Protein AF-A0A482W015-F1 (afdb_monomer_lite)

Sequence (134 aa):
VLVALSLIQSSVQERLKVIEKISNDYNISKEKITQVLEIYLAIIRIFIESTDKEFNMKLIDLGFSSDFVEDLPLSSNRTKIVDTILNSRRGEFNKLVSLKWRIDISLSNSILLKKIPTGVILCLQFKDGRRYTV

InterPro domains:
  IPR037357 COMM domain-containing protein 5 [PTHR15666] (6-133)

Foldseek 3Di:
DVVVVVVVVDDPVVVVVVLVVCCVVVVNDSVVVVVVVVVVVVLVVLLVPDDLVSSLVVCVVVVDDPVVQVPPPSHPCSVVVVCVVVVVVCVFCVQWPDKDKDWDDDDDPDPPDDHDDTDMWIWTAGNVGDIDID

Structure (mmCIF, N/CA/C/O backbone):
data_AF-A0A482W015-F1
#
_entry.id   AF-A0A482W015-F1
#
loop_
_atom_site.group_PDB
_atom_site.id
_atom_site.type_symbol
_atom_site.label_atom_id
_atom_site.label_alt_id
_atom_site.label_comp_id
_atom_site.label_asym_id
_atom_site.label_entity_id
_atom_site.label_seq_id
_atom_site.pdbx_PDB_ins_code
_atom_site.Cartn_x
_atom_site.Cartn_y
_atom_site.Cartn_z
_atom_site.occupancy
_atom_site.B_iso_or_equiv
_atom_site.auth_seq_id
_atom_site.auth_comp_id
_atom_site.auth_asym_id
_atom_site.auth_atom_id
_atom_site.pdbx_PDB_model_num
ATOM 1 N N . VAL A 1 1 ? -6.036 -2.847 -3.981 1.00 37.81 1 VAL A N 1
ATOM 2 C CA . VAL A 1 1 ? -5.867 -1.368 -4.033 1.00 37.81 1 VAL A CA 1
ATOM 3 C C . VAL A 1 1 ? -7.103 -0.617 -3.560 1.00 37.81 1 VAL A C 1
ATOM 5 O O . VAL A 1 1 ? -6.951 0.221 -2.683 1.00 37.81 1 VAL A O 1
ATOM 8 N N . LEU A 1 2 ? -8.303 -0.941 -4.060 1.00 27.03 2 LEU A N 1
ATOM 9 C CA . LEU A 1 2 ? -9.562 -0.381 -3.541 1.00 27.03 2 LEU A CA 1
ATOM 10 C C . LEU A 1 2 ? -9.727 -0.596 -2.028 1.00 27.03 2 LEU A C 1
ATOM 12 O O . LEU A 1 2 ? -10.120 0.333 -1.343 1.00 27.03 2 LEU A O 1
ATOM 16 N N . VAL A 1 3 ? -9.281 -1.741 -1.498 1.00 39.97 3 VAL A N 1
ATOM 17 C CA . VAL A 1 3 ? -9.281 -2.022 -0.047 1.00 39.97 3 VAL A CA 1
ATOM 18 C C . VAL A 1 3 ? -8.320 -1.114 0.742 1.00 39.97 3 VAL A C 1
ATOM 20 O O . VAL A 1 3 ? -8.614 -0.708 1.858 1.00 39.97 3 VAL A O 1
ATOM 23 N N . ALA A 1 4 ? -7.175 -0.737 0.165 1.00 41.19 4 ALA A N 1
ATOM 24 C CA . ALA A 1 4 ? -6.198 0.125 0.841 1.00 41.19 4 ALA A CA 1
ATOM 25 C C . ALA A 1 4 ? -6.611 1.609 0.815 1.00 41.19 4 ALA A C 1
ATOM 27 O O . ALA A 1 4 ? -6.302 2.349 1.742 1.00 41.19 4 ALA A O 1
ATOM 28 N N . LEU A 1 5 ? -7.336 2.034 -0.226 1.00 36.84 5 LEU A N 1
ATOM 29 C CA . LEU A 1 5 ? -7.931 3.372 -0.319 1.00 36.84 5 LEU A CA 1
ATOM 30 C C . LEU A 1 5 ? -9.228 3.486 0.492 1.00 36.84 5 LEU A C 1
ATOM 32 O O . LEU A 1 5 ? -9.449 4.516 1.122 1.00 36.84 5 LEU A O 1
ATOM 36 N N . SER A 1 6 ? -10.033 2.422 0.580 1.00 38.12 6 SER A N 1
ATOM 37 C CA . SER A 1 6 ? -11.208 2.403 1.457 1.00 38.12 6 SER A CA 1
ATOM 38 C C . SER A 1 6 ? -10.824 2.491 2.933 1.00 38.12 6 SER A C 1
ATOM 40 O O . SER A 1 6 ? -11.574 3.068 3.706 1.00 38.12 6 SER A O 1
ATOM 42 N N . LEU A 1 7 ? -9.636 2.015 3.328 1.00 43.09 7 LEU A N 1
ATOM 43 C CA . LEU A 1 7 ? -9.109 2.184 4.690 1.00 43.09 7 LEU A CA 1
ATOM 44 C C . LEU A 1 7 ? -8.737 3.638 5.032 1.00 43.09 7 LEU A C 1
ATOM 46 O O . LEU A 1 7 ? -8.719 3.997 6.210 1.00 43.09 7 LEU A O 1
ATOM 50 N N . ILE A 1 8 ? -8.456 4.474 4.027 1.00 45.59 8 ILE A N 1
ATOM 51 C CA . ILE A 1 8 ? -8.162 5.907 4.207 1.00 45.59 8 ILE A CA 1
ATOM 52 C C . ILE A 1 8 ? -9.467 6.721 4.282 1.00 45.59 8 ILE A C 1
ATOM 54 O O . 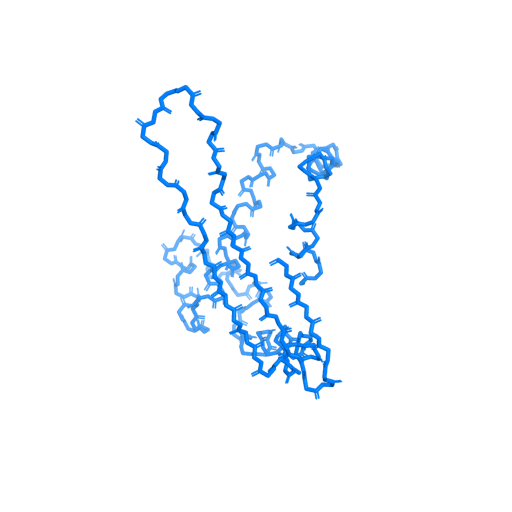ILE A 1 8 ? -9.492 7.776 4.909 1.00 45.59 8 ILE A O 1
ATOM 58 N N . GLN A 1 9 ? -10.560 6.205 3.709 1.00 42.38 9 GLN A N 1
ATOM 59 C CA . GLN A 1 9 ? -11.853 6.893 3.619 1.00 42.38 9 GLN A CA 1
ATOM 60 C C . GLN A 1 9 ? -12.909 6.383 4.618 1.00 42.38 9 GLN A C 1
ATOM 62 O O . GLN A 1 9 ? -13.869 7.094 4.900 1.00 42.38 9 GLN A O 1
ATOM 67 N N . SER A 1 10 ? -12.728 5.186 5.187 1.00 50.34 10 SER A N 1
ATOM 68 C CA . SER A 1 10 ? -13.619 4.631 6.208 1.00 50.34 10 SER A CA 1
ATOM 69 C C . SER A 1 10 ? -13.391 5.303 7.560 1.00 50.34 10 SER A C 1
ATOM 71 O O . SER A 1 10 ? -12.254 5.376 8.061 1.00 50.34 10 SER A O 1
ATOM 73 N N . SER A 1 11 ? -14.480 5.745 8.180 1.00 60.50 11 SER A N 1
ATOM 74 C CA . SER A 1 11 ? -14.452 6.260 9.547 1.00 60.50 11 SER A CA 1
ATOM 75 C C . SER A 1 11 ? -13.815 5.218 10.481 1.00 60.50 11 SER A C 1
ATOM 77 O O . SER A 1 11 ? -13.922 4.010 10.261 1.00 60.50 11 SER A O 1
ATOM 79 N N . VAL A 1 12 ? -13.113 5.651 11.533 1.00 63.06 12 VAL A N 1
ATOM 80 C CA . VAL A 1 12 ? -12.506 4.735 12.530 1.00 63.06 12 VAL A CA 1
ATOM 81 C C . VAL A 1 12 ? -13.536 3.715 13.052 1.00 63.06 12 VAL A C 1
ATOM 83 O O . VAL A 1 12 ? -13.216 2.549 13.264 1.00 63.06 12 VAL A O 1
ATOM 86 N N . GLN A 1 13 ? -14.797 4.139 13.145 1.00 61.72 13 GLN A N 1
ATOM 87 C CA . GLN A 1 13 ? -15.966 3.336 13.507 1.00 61.72 13 GLN A CA 1
ATOM 88 C C . GLN A 1 13 ? -16.215 2.144 12.564 1.00 61.72 13 GLN A C 1
ATOM 90 O O . GLN A 1 13 ? -16.494 1.042 13.026 1.00 61.72 13 GLN A O 1
ATOM 95 N N . GLU A 1 14 ? -16.099 2.323 11.248 1.00 70.88 14 GLU A N 1
ATOM 96 C CA . GLU A 1 14 ? -16.318 1.242 10.274 1.00 70.88 14 GLU A CA 1
ATOM 97 C C . GLU A 1 14 ? -15.209 0.190 10.323 1.00 70.88 14 GLU A C 1
ATOM 99 O O . GLU A 1 14 ? -15.485 -1.004 10.215 1.00 70.88 14 GLU A O 1
ATOM 104 N N . ARG A 1 15 ? -13.961 0.610 10.567 1.00 67.12 15 ARG A N 1
ATOM 105 C CA . ARG A 1 15 ? -12.827 -0.314 10.737 1.00 67.12 15 ARG A CA 1
ATOM 106 C C . ARG A 1 15 ? -12.989 -1.192 11.975 1.00 67.12 15 ARG A C 1
ATOM 108 O O . ARG A 1 15 ? -12.754 -2.396 11.903 1.00 67.12 15 ARG A O 1
ATOM 115 N N . LEU A 1 16 ? -13.455 -0.611 13.080 1.00 73.81 16 LEU A N 1
ATOM 116 C CA . LEU A 1 16 ? -13.734 -1.354 14.311 1.00 73.81 16 LEU A CA 1
ATOM 117 C C . LEU A 1 16 ? -14.859 -2.379 14.125 1.00 73.81 16 LEU A C 1
ATOM 119 O O . LEU A 1 16 ? -14.736 -3.492 14.627 1.00 73.81 16 LEU A O 1
ATOM 123 N N . LYS A 1 17 ? -15.896 -2.058 13.337 1.00 80.19 17 LYS A N 1
ATOM 124 C CA . LYS A 1 17 ? -16.977 -3.004 13.006 1.00 80.19 17 LYS A CA 1
ATOM 125 C C . LYS A 1 17 ? -16.485 -4.220 12.220 1.00 80.19 17 LYS A C 1
ATOM 127 O O . LYS A 1 17 ? -16.967 -5.324 12.447 1.00 80.19 17 LYS A O 1
ATOM 132 N N . VAL A 1 18 ? -15.523 -4.042 11.311 1.00 80.00 18 VAL A N 1
ATOM 133 C CA . VAL A 1 18 ? -14.925 -5.164 10.565 1.00 80.00 18 VAL A CA 1
ATOM 134 C C . VAL A 1 18 ? -14.110 -6.063 11.494 1.00 80.00 18 VAL A C 1
ATOM 136 O O . VAL A 1 18 ? -14.269 -7.279 11.448 1.00 80.00 18 VAL A O 1
ATOM 139 N N . ILE A 1 19 ? -13.282 -5.479 12.366 1.00 81.75 19 ILE A N 1
ATOM 140 C CA . ILE A 1 19 ? -12.496 -6.240 13.352 1.00 81.75 19 ILE A CA 1
ATOM 141 C C . ILE A 1 19 ? -13.422 -6.988 14.317 1.00 81.75 19 ILE A C 1
ATOM 143 O O . ILE A 1 19 ? -13.184 -8.150 14.622 1.00 81.75 19 ILE A O 1
ATOM 147 N N . GLU A 1 20 ? -14.500 -6.347 14.764 1.00 84.94 20 GLU A N 1
ATOM 148 C CA . GLU A 1 20 ? -15.506 -6.955 15.634 1.00 84.94 20 GLU A CA 1
ATOM 149 C C . GLU A 1 20 ? -16.241 -8.109 14.957 1.00 84.94 20 GLU A C 1
ATOM 151 O O . GLU A 1 20 ? -16.397 -9.169 15.557 1.00 84.94 20 GLU A O 1
ATOM 156 N N . LYS A 1 21 ? -16.603 -7.950 13.683 1.00 86.94 21 LYS A N 1
ATOM 157 C CA . LYS A 1 21 ? -17.184 -9.033 12.894 1.00 86.94 21 LYS A CA 1
ATOM 158 C C . LYS A 1 21 ? -16.229 -10.226 12.784 1.00 86.94 21 LYS A C 1
ATOM 160 O O . LYS A 1 21 ? -16.631 -11.337 13.089 1.00 86.94 21 LYS A O 1
ATOM 165 N N . ILE A 1 22 ? -14.964 -10.002 12.420 1.00 83.19 22 ILE A N 1
ATOM 166 C CA . ILE A 1 22 ? -13.962 -11.079 12.305 1.00 83.19 22 ILE A CA 1
ATOM 167 C C . ILE A 1 22 ? -13.713 -11.743 13.668 1.00 83.19 22 ILE A C 1
ATOM 169 O O . ILE A 1 22 ? -13.577 -12.961 13.750 1.00 83.19 22 ILE A O 1
ATOM 173 N N . SER A 1 23 ? -13.680 -10.952 14.741 1.00 89.50 23 SER A N 1
ATOM 174 C CA . SER A 1 23 ? -13.521 -11.457 16.106 1.00 89.50 23 SER A CA 1
ATOM 175 C C . SER A 1 23 ? -14.638 -12.425 16.477 1.00 89.50 23 SER A C 1
ATOM 177 O O . SER A 1 23 ? -14.353 -13.513 16.972 1.00 89.50 23 SER A O 1
ATOM 179 N N . ASN A 1 24 ? -15.881 -12.070 16.148 1.00 89.56 24 ASN A N 1
ATOM 180 C CA . ASN A 1 24 ? -17.052 -12.900 16.407 1.00 89.56 24 ASN A CA 1
ATOM 181 C C . ASN A 1 24 ? -17.121 -14.125 15.480 1.00 89.56 24 ASN A C 1
ATOM 183 O O . ASN A 1 24 ? -17.381 -15.225 15.955 1.00 89.56 24 ASN A O 1
ATOM 187 N N . ASP A 1 25 ? -16.854 -13.948 14.183 1.00 91.25 25 ASP A N 1
ATOM 188 C CA . ASP A 1 25 ? -16.959 -15.007 13.170 1.00 91.25 25 ASP A CA 1
ATOM 189 C C . ASP A 1 25 ? -15.941 -16.138 13.409 1.00 91.25 25 ASP A C 1
ATOM 191 O O . ASP A 1 25 ? -16.241 -17.305 13.163 1.00 91.25 25 ASP A O 1
ATOM 195 N N . TYR A 1 26 ? -14.742 -15.804 13.900 1.00 84.56 26 TYR A N 1
ATOM 196 C CA . TYR A 1 26 ? -13.639 -16.760 14.069 1.00 84.56 26 TYR A CA 1
ATOM 197 C C . TYR A 1 26 ? -13.258 -17.023 15.532 1.00 84.56 26 TYR A C 1
ATOM 199 O O . TYR A 1 26 ? -12.332 -17.791 15.789 1.00 84.56 26 TYR A O 1
ATOM 207 N N . ASN A 1 27 ? -13.954 -16.402 16.490 1.00 90.06 27 ASN A N 1
ATOM 208 C CA . ASN A 1 27 ? -13.649 -16.473 17.922 1.00 90.06 27 ASN A CA 1
ATOM 209 C C . ASN A 1 27 ? -12.175 -16.129 18.241 1.00 90.06 27 ASN A C 1
ATOM 211 O O . ASN A 1 27 ? -11.504 -16.795 19.032 1.00 90.06 27 ASN A O 1
ATOM 215 N N . ILE A 1 28 ? -11.648 -15.095 17.579 1.00 89.50 28 ILE A N 1
ATOM 216 C CA . ILE A 1 28 ? -10.275 -14.600 17.755 1.00 89.50 28 ILE A CA 1
ATOM 217 C C . ILE A 1 28 ? -10.339 -13.254 18.473 1.00 89.50 28 ILE A C 1
ATOM 219 O O . ILE A 1 28 ? -11.177 -12.417 18.143 1.00 89.50 28 ILE A O 1
ATOM 223 N N . SER A 1 29 ? -9.445 -13.006 19.433 1.00 90.69 29 SER A N 1
ATOM 224 C CA . SER A 1 29 ? -9.401 -11.707 20.110 1.00 90.69 29 SER A CA 1
ATOM 225 C C . SER A 1 29 ? -9.081 -10.566 19.136 1.00 90.69 29 SER A C 1
ATOM 227 O O . SER A 1 29 ? -8.314 -10.726 18.179 1.00 90.69 29 SER A O 1
ATOM 229 N N . LYS A 1 30 ? -9.659 -9.389 19.393 1.00 83.81 30 LYS A N 1
ATOM 230 C CA . LYS A 1 30 ? -9.445 -8.187 18.571 1.00 83.81 30 LYS A CA 1
ATOM 231 C C . LYS A 1 30 ? -7.960 -7.808 18.525 1.00 83.81 30 LYS A C 1
ATOM 233 O O . LYS A 1 30 ? -7.460 -7.391 17.482 1.00 83.81 30 LYS A O 1
ATOM 238 N N . GLU A 1 31 ? -7.239 -8.027 19.621 1.00 85.62 31 GLU A N 1
ATOM 239 C CA . GLU A 1 31 ? -5.796 -7.815 19.744 1.00 85.62 31 GLU A CA 1
ATOM 240 C C . GLU A 1 31 ? -5.027 -8.725 18.784 1.00 85.62 31 GLU A C 1
ATOM 242 O O . GLU A 1 31 ? -4.171 -8.255 18.039 1.00 85.62 31 GLU A O 1
ATOM 247 N N . LYS A 1 32 ? -5.373 -10.016 18.735 1.00 82.88 32 LYS A N 1
ATOM 248 C CA . LYS A 1 32 ? -4.700 -10.986 17.866 1.00 82.88 32 LYS A CA 1
ATOM 249 C C . LYS A 1 32 ? -4.996 -10.722 16.388 1.00 82.88 32 LYS A C 1
ATOM 251 O O . LYS A 1 32 ? -4.100 -10.841 15.560 1.00 82.88 32 LYS A O 1
ATOM 256 N N . ILE A 1 33 ? -6.213 -10.292 16.054 1.00 80.94 33 ILE A N 1
ATOM 257 C CA . ILE A 1 33 ? -6.553 -9.838 14.693 1.00 80.94 33 ILE A CA 1
ATOM 258 C C . ILE A 1 33 ? -5.717 -8.615 14.314 1.00 80.94 33 ILE A C 1
ATOM 260 O O . ILE A 1 33 ? -5.167 -8.560 13.217 1.00 80.94 33 ILE A O 1
ATOM 264 N N . THR A 1 34 ? -5.590 -7.653 15.228 1.00 79.56 34 THR A N 1
ATOM 265 C CA . THR A 1 34 ? -4.805 -6.433 15.002 1.00 79.56 34 THR A CA 1
ATOM 266 C C . THR A 1 34 ? -3.333 -6.767 14.764 1.00 79.56 34 THR A C 1
ATOM 268 O O . THR A 1 34 ? -2.778 -6.329 13.763 1.00 79.56 34 THR A O 1
ATOM 271 N N . GLN A 1 35 ? -2.738 -7.628 15.593 1.00 80.56 35 GLN A N 1
ATOM 272 C CA . GLN A 1 35 ? -1.357 -8.098 15.422 1.00 80.56 35 GLN A CA 1
ATOM 273 C C . GLN A 1 35 ? -1.137 -8.781 14.067 1.00 80.56 35 GLN A C 1
ATOM 275 O O . GLN A 1 35 ? -0.150 -8.523 13.382 1.00 80.56 35 GLN A O 1
ATOM 280 N N . VAL A 1 36 ? -2.076 -9.626 13.634 1.00 79.81 36 VAL A N 1
ATOM 281 C CA . VAL A 1 36 ? -2.001 -10.274 12.318 1.00 79.81 36 VAL A CA 1
ATOM 282 C C . VAL A 1 36 ? -2.061 -9.235 11.194 1.00 79.81 36 VAL A C 1
ATOM 284 O O . VAL A 1 36 ? -1.263 -9.290 10.259 1.00 79.81 36 VAL A O 1
ATOM 287 N N . LEU A 1 37 ? -2.964 -8.255 11.285 1.00 80.19 37 LEU A N 1
ATOM 288 C CA . LEU A 1 37 ? -3.059 -7.171 10.303 1.00 80.19 37 LEU A CA 1
ATOM 289 C C . LEU A 1 37 ? -1.785 -6.318 10.252 1.00 80.19 37 LEU A C 1
ATOM 291 O O . LEU A 1 37 ? -1.363 -5.926 9.164 1.00 80.19 37 LEU A O 1
ATOM 295 N N . GLU A 1 38 ? -1.158 -6.055 11.398 1.00 79.56 38 GLU A N 1
ATOM 296 C CA . GLU A 1 38 ? 0.122 -5.347 11.488 1.00 79.56 38 GLU A CA 1
ATOM 297 C C . GLU A 1 38 ? 1.242 -6.109 10.776 1.00 79.56 38 GLU A C 1
ATOM 299 O O . GLU A 1 38 ? 1.982 -5.509 9.994 1.00 79.56 38 GLU A O 1
ATOM 304 N N . ILE A 1 39 ? 1.315 -7.431 10.963 1.00 82.56 39 ILE A N 1
ATOM 305 C CA . ILE A 1 39 ? 2.271 -8.296 10.259 1.00 82.56 39 ILE A CA 1
ATOM 306 C C . ILE A 1 39 ? 2.058 -8.209 8.743 1.00 82.56 39 ILE A 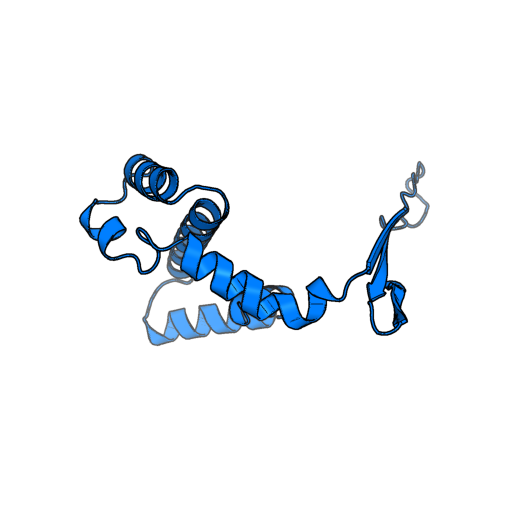C 1
ATOM 308 O O . ILE A 1 39 ? 3.005 -7.951 8.000 1.00 82.56 39 ILE A O 1
ATOM 312 N N . TYR A 1 40 ? 0.819 -8.345 8.264 1.00 79.12 40 TYR A N 1
ATOM 313 C CA . TYR A 1 40 ? 0.531 -8.231 6.830 1.00 79.12 40 TYR A CA 1
ATOM 314 C C . TYR A 1 40 ? 0.856 -6.842 6.272 1.00 79.12 40 TYR A C 1
ATOM 316 O O . TYR A 1 40 ? 1.398 -6.731 5.172 1.00 79.12 40 TYR A O 1
ATOM 324 N N . LEU A 1 41 ? 0.572 -5.772 7.018 1.00 79.69 41 LEU A N 1
ATOM 325 C CA . LEU A 1 41 ? 0.941 -4.412 6.623 1.00 79.69 41 LEU A CA 1
ATOM 326 C C . LEU A 1 41 ? 2.459 -4.239 6.529 1.00 79.69 41 LEU A C 1
ATOM 328 O O . LEU A 1 41 ? 2.932 -3.596 5.589 1.00 79.69 41 LEU A O 1
ATOM 332 N N . ALA A 1 42 ? 3.217 -4.815 7.462 1.00 81.62 42 ALA A N 1
ATOM 333 C CA . ALA A 1 42 ? 4.673 -4.803 7.424 1.00 81.62 42 ALA A CA 1
ATOM 334 C C . ALA A 1 42 ? 5.203 -5.544 6.187 1.00 81.62 42 ALA A C 1
ATOM 336 O O . ALA A 1 42 ? 5.991 -4.972 5.435 1.00 81.62 42 ALA A O 1
ATOM 337 N N . ILE A 1 43 ? 4.697 -6.751 5.906 1.00 82.88 43 ILE A N 1
ATOM 338 C CA . ILE A 1 43 ? 5.057 -7.524 4.704 1.00 82.88 43 ILE A CA 1
ATOM 339 C C . ILE A 1 43 ? 4.762 -6.711 3.435 1.00 82.88 43 ILE A C 1
ATOM 341 O O . ILE A 1 43 ? 5.617 -6.601 2.560 1.00 82.88 43 ILE A O 1
ATOM 345 N N . ILE A 1 44 ? 3.589 -6.074 3.347 1.00 81.06 44 ILE A N 1
ATOM 346 C CA . ILE A 1 44 ? 3.214 -5.232 2.200 1.00 81.06 44 ILE A CA 1
ATOM 347 C C . ILE A 1 44 ? 4.154 -4.027 2.052 1.00 81.06 44 ILE A C 1
ATOM 349 O O . ILE A 1 44 ? 4.524 -3.680 0.931 1.00 81.06 44 ILE A O 1
ATOM 353 N N . ARG A 1 45 ? 4.558 -3.375 3.149 1.00 82.00 45 ARG A N 1
ATOM 354 C CA . ARG A 1 45 ? 5.515 -2.254 3.095 1.00 82.00 45 ARG A CA 1
ATOM 355 C C . ARG A 1 45 ? 6.872 -2.701 2.571 1.00 82.00 45 ARG A C 1
ATOM 357 O O . ARG A 1 45 ? 7.370 -2.111 1.615 1.00 82.00 45 ARG A O 1
ATOM 364 N N . ILE A 1 46 ? 7.416 -3.784 3.124 1.00 84.38 46 ILE A N 1
ATOM 365 C CA . ILE A 1 46 ? 8.686 -4.364 2.671 1.00 84.38 46 ILE A CA 1
ATOM 366 C C . ILE A 1 46 ? 8.584 -4.733 1.189 1.00 84.38 46 ILE A C 1
ATOM 368 O O . ILE A 1 46 ? 9.489 -4.410 0.416 1.00 84.38 46 ILE A O 1
ATOM 372 N N . PHE A 1 47 ? 7.458 -5.326 0.782 1.00 81.69 47 PHE A N 1
ATOM 373 C CA . PHE A 1 47 ? 7.177 -5.668 -0.606 1.00 81.69 47 PHE A CA 1
ATOM 374 C C . PHE A 1 47 ? 7.146 -4.458 -1.525 1.00 81.69 47 PHE A C 1
ATOM 376 O O . PHE A 1 47 ? 7.507 -4.633 -2.674 1.00 81.69 47 PHE A O 1
ATOM 383 N N . ILE A 1 48 ? 6.720 -3.269 -1.077 1.00 75.88 48 ILE A N 1
ATOM 384 C CA . ILE A 1 48 ? 6.670 -2.031 -1.880 1.00 75.88 48 ILE A CA 1
ATOM 385 C C . ILE A 1 48 ? 8.036 -1.334 -1.933 1.00 75.88 48 ILE A C 1
ATOM 387 O O . ILE A 1 48 ? 8.398 -0.777 -2.974 1.00 75.88 48 ILE A O 1
ATOM 391 N N . GLU A 1 49 ? 8.829 -1.416 -0.874 1.00 81.56 49 GLU A N 1
ATOM 392 C CA . GLU A 1 49 ? 10.097 -0.684 -0.747 1.00 81.56 49 GLU A CA 1
ATOM 393 C C . GLU A 1 49 ? 11.323 -1.458 -1.258 1.00 81.56 49 GLU A C 1
ATOM 395 O O . GLU A 1 49 ? 12.362 -0.851 -1.493 1.00 81.56 49 GLU A O 1
ATOM 400 N N . SER A 1 50 ? 11.216 -2.775 -1.457 1.00 80.31 50 SER A N 1
ATOM 401 C CA . SER A 1 50 ? 12.365 -3.653 -1.754 1.00 80.31 50 SER A CA 1
ATOM 402 C C . SER A 1 50 ? 12.284 -4.270 -3.151 1.00 80.31 50 SER A C 1
ATOM 404 O O . SER A 1 50 ? 11.190 -4.475 -3.664 1.00 80.31 50 SER A O 1
ATOM 406 N N . THR A 1 51 ? 13.411 -4.614 -3.775 1.00 80.94 51 THR A N 1
ATOM 407 C CA . THR A 1 51 ? 13.432 -5.469 -4.984 1.00 80.94 51 THR A CA 1
ATOM 408 C C . THR A 1 51 ? 12.985 -6.905 -4.671 1.00 80.94 51 THR A C 1
ATOM 410 O O . THR A 1 51 ? 12.961 -7.291 -3.508 1.00 80.94 51 THR A O 1
ATOM 413 N N . ASP A 1 52 ? 12.658 -7.729 -5.680 1.00 76.94 52 ASP A N 1
ATOM 414 C CA . ASP A 1 52 ? 12.239 -9.134 -5.460 1.00 76.94 52 ASP A CA 1
ATOM 415 C C . ASP A 1 52 ? 13.259 -9.929 -4.622 1.00 76.94 52 ASP A C 1
ATOM 417 O O . ASP A 1 52 ? 12.891 -10.655 -3.699 1.00 76.94 52 ASP A O 1
ATOM 421 N N . LYS A 1 53 ? 14.558 -9.753 -4.902 1.00 78.56 53 LYS A N 1
ATOM 422 C CA . LYS A 1 53 ? 15.633 -10.425 -4.155 1.00 78.56 53 LYS A CA 1
ATOM 423 C C . LYS A 1 53 ? 15.725 -9.927 -2.711 1.00 78.56 53 LYS A C 1
ATOM 425 O O . LYS A 1 53 ? 15.866 -10.732 -1.798 1.00 78.56 53 LYS A O 1
ATOM 430 N N . GLU A 1 54 ? 15.622 -8.616 -2.506 1.00 85.69 54 GLU A N 1
ATOM 431 C CA . GLU A 1 54 ? 15.670 -8.006 -1.171 1.00 85.69 54 GLU A CA 1
ATOM 432 C C . GLU A 1 54 ? 14.417 -8.310 -0.344 1.00 85.69 54 GLU A C 1
ATOM 434 O O . GLU A 1 54 ? 14.506 -8.420 0.873 1.00 85.69 54 GLU A O 1
ATOM 439 N N . PHE A 1 55 ? 13.254 -8.445 -0.985 1.00 86.06 55 PHE A N 1
ATOM 440 C CA . PHE A 1 55 ? 11.995 -8.772 -0.324 1.00 86.06 55 PHE A CA 1
ATOM 441 C C . PHE A 1 55 ? 12.088 -10.128 0.375 1.00 86.06 55 PHE A C 1
ATOM 443 O O . PHE A 1 55 ? 11.854 -10.208 1.580 1.00 86.06 55 PHE A O 1
ATOM 450 N N . ASN A 1 56 ? 12.514 -11.164 -0.352 1.00 87.06 56 ASN A N 1
ATOM 451 C CA . ASN A 1 56 ? 12.644 -12.506 0.208 1.00 87.06 56 ASN A CA 1
ATOM 452 C C . ASN A 1 56 ? 13.696 -12.550 1.327 1.00 87.06 56 ASN A C 1
ATOM 454 O O . ASN A 1 56 ? 13.433 -13.122 2.381 1.00 87.06 56 ASN A O 1
ATOM 458 N N . MET A 1 57 ? 14.853 -11.899 1.137 1.00 87.94 57 MET A N 1
ATOM 459 C CA . MET A 1 57 ? 15.900 -11.837 2.169 1.00 87.94 57 MET A CA 1
ATOM 460 C C . MET A 1 57 ? 15.397 -11.164 3.448 1.00 87.94 57 MET A C 1
ATOM 462 O O . MET A 1 57 ? 15.535 -11.730 4.525 1.00 87.94 57 MET A O 1
ATOM 466 N N . LYS A 1 58 ? 14.727 -10.009 3.337 1.00 89.62 58 LYS A N 1
ATOM 467 C CA . LYS A 1 58 ? 14.192 -9.292 4.504 1.00 89.62 58 LYS A CA 1
ATOM 468 C C . LYS A 1 58 ? 13.143 -10.098 5.268 1.00 89.62 58 LYS A C 1
ATOM 470 O O . LYS A 1 58 ? 13.060 -9.963 6.482 1.00 89.62 58 LYS A O 1
ATOM 475 N N . LEU A 1 59 ? 12.329 -10.910 4.590 1.00 88.19 59 LEU A N 1
ATOM 476 C CA . LEU A 1 59 ? 11.375 -11.784 5.278 1.00 88.19 59 LEU A CA 1
ATOM 477 C C . LEU A 1 59 ? 12.089 -12.910 6.035 1.00 88.19 59 LEU A C 1
ATOM 479 O O . LEU A 1 59 ? 11.750 -13.177 7.185 1.00 88.19 59 LEU A O 1
ATOM 483 N N . ILE A 1 60 ? 13.111 -13.518 5.439 1.00 89.69 60 ILE A N 1
ATOM 484 C CA . ILE A 1 60 ? 13.915 -14.539 6.122 1.00 89.69 60 ILE A CA 1
ATOM 485 C C . ILE A 1 60 ? 14.628 -13.933 7.344 1.00 89.69 60 ILE A C 1
ATOM 487 O O . ILE A 1 60 ? 14.574 -14.511 8.427 1.00 89.69 60 ILE A O 1
ATOM 491 N N . ASP A 1 61 ? 15.202 -12.732 7.214 1.00 91.06 61 ASP A N 1
ATOM 492 C CA . ASP A 1 61 ? 15.868 -12.015 8.315 1.00 91.06 61 ASP A CA 1
ATOM 493 C C . ASP A 1 61 ? 14.910 -11.660 9.466 1.00 91.06 61 ASP A C 1
ATOM 495 O O . ASP A 1 61 ? 15.312 -11.601 10.628 1.00 91.06 61 ASP A O 1
ATOM 499 N N . LEU A 1 62 ? 13.625 -11.446 9.162 1.00 88.31 62 LEU A N 1
ATOM 500 C CA . LEU A 1 62 ? 12.571 -11.223 10.157 1.00 88.31 62 LEU A CA 1
ATOM 501 C C . LEU A 1 62 ? 12.094 -12.518 10.837 1.00 88.31 62 LEU A C 1
ATOM 503 O O . LEU A 1 62 ? 11.241 -12.459 11.724 1.00 88.31 62 LEU A O 1
ATOM 507 N N . GLY A 1 63 ? 12.642 -13.673 10.450 1.00 90.12 63 GLY A N 1
ATOM 508 C CA . GLY A 1 63 ? 12.350 -14.975 11.044 1.00 90.12 63 GLY A CA 1
ATOM 509 C C . GLY A 1 63 ? 11.194 -15.731 10.388 1.00 90.12 63 GLY A C 1
ATOM 510 O O . GLY A 1 63 ? 10.713 -16.707 10.965 1.00 90.12 63 GLY A O 1
ATOM 511 N N . PHE A 1 64 ? 10.732 -15.313 9.205 1.00 87.62 64 PHE A N 1
ATOM 512 C CA . PHE A 1 64 ? 9.771 -16.104 8.435 1.00 87.62 64 PHE A CA 1
ATOM 513 C C . PHE A 1 64 ? 10.455 -17.333 7.820 1.00 87.62 64 PHE A C 1
ATOM 515 O O . PHE A 1 64 ? 11.595 -17.257 7.358 1.00 87.62 64 PHE A O 1
ATOM 522 N N . SER A 1 65 ? 9.759 -18.473 7.798 1.00 88.81 65 SER A N 1
ATOM 523 C CA . SER A 1 65 ? 10.272 -19.686 7.155 1.00 88.81 65 SER A CA 1
ATOM 524 C C . SER A 1 65 ? 10.333 -19.529 5.634 1.00 88.81 65 SER A C 1
AT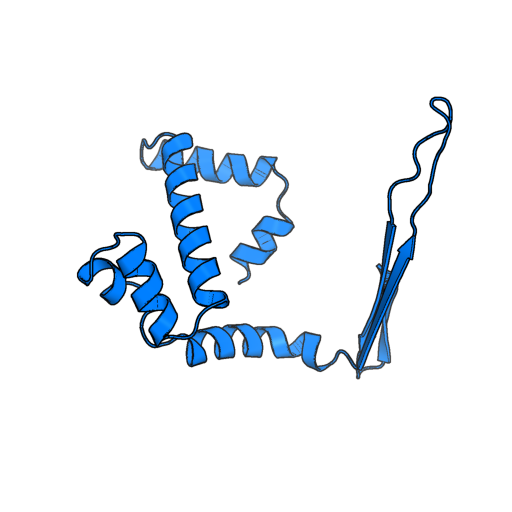OM 526 O O . SER A 1 65 ? 9.543 -18.788 5.046 1.00 88.81 65 SER A O 1
ATOM 528 N N . SER A 1 66 ? 11.241 -20.266 4.989 1.00 84.06 66 SER A N 1
ATOM 529 C CA . SER A 1 66 ? 11.317 -20.356 3.524 1.00 84.06 66 SER A CA 1
ATOM 530 C C . SER A 1 66 ? 9.972 -20.740 2.918 1.00 84.06 66 SER A C 1
ATOM 532 O O . SER A 1 66 ? 9.505 -20.070 2.004 1.00 84.06 66 SER A O 1
ATOM 534 N N . ASP A 1 67 ? 9.318 -21.743 3.502 1.00 85.44 67 ASP A N 1
ATOM 535 C CA . ASP A 1 67 ? 8.051 -22.289 3.019 1.00 85.44 67 ASP A CA 1
ATOM 536 C C . ASP A 1 67 ? 6.956 -21.214 3.024 1.00 85.44 67 ASP A C 1
ATOM 538 O O . ASP A 1 67 ? 6.233 -21.042 2.048 1.00 85.44 67 ASP A O 1
ATOM 542 N N . PHE A 1 68 ? 6.897 -20.404 4.088 1.00 85.19 68 PHE A N 1
ATOM 543 C CA . PHE A 1 68 ? 5.970 -19.278 4.156 1.00 85.19 68 PHE A CA 1
ATOM 544 C C . PHE A 1 68 ? 6.266 -18.230 3.078 1.00 85.19 68 PHE A C 1
ATOM 546 O O . PHE A 1 68 ? 5.343 -17.714 2.455 1.00 85.19 68 PHE A O 1
ATOM 553 N N . VAL A 1 69 ? 7.542 -17.890 2.864 1.00 83.12 69 VAL A N 1
ATOM 554 C CA . VAL A 1 69 ? 7.947 -16.885 1.870 1.00 83.12 69 VAL A CA 1
ATOM 555 C C . VAL A 1 69 ? 7.633 -17.350 0.447 1.00 83.12 69 VAL A C 1
ATOM 557 O O . VAL A 1 69 ? 7.200 -16.537 -0.369 1.00 83.12 69 VAL A O 1
ATOM 560 N N . GLU A 1 70 ? 7.819 -18.635 0.149 1.00 80.75 70 GLU A N 1
ATOM 561 C CA . GLU A 1 70 ? 7.496 -19.228 -1.152 1.00 80.75 70 GLU A CA 1
ATOM 562 C C . GLU A 1 70 ? 5.984 -19.251 -1.413 1.00 80.75 70 GLU A C 1
ATOM 564 O O . GLU A 1 70 ? 5.558 -18.885 -2.512 1.00 80.75 70 GLU A O 1
ATOM 569 N N . ASP A 1 71 ? 5.183 -19.556 -0.389 1.00 80.75 71 ASP A N 1
ATOM 570 C CA . ASP A 1 71 ? 3.716 -19.583 -0.458 1.00 80.75 71 ASP A CA 1
ATOM 571 C C . ASP A 1 71 ? 3.072 -18.191 -0.573 1.00 80.75 71 ASP A C 1
ATOM 573 O O . ASP A 1 71 ? 1.891 -18.064 -0.924 1.00 80.75 71 ASP A O 1
ATOM 577 N N . LEU A 1 72 ? 3.815 -17.114 -0.293 1.00 76.81 72 LEU A N 1
ATOM 578 C CA . LEU A 1 72 ? 3.281 -15.769 -0.465 1.00 76.81 72 LEU A CA 1
ATOM 579 C C . LEU A 1 72 ? 2.990 -15.503 -1.952 1.00 76.81 72 LEU A C 1
ATOM 581 O O . LEU A 1 72 ? 3.894 -15.585 -2.783 1.00 76.81 72 LEU A O 1
ATOM 585 N N . PRO A 1 73 ? 1.795 -14.984 -2.304 1.00 68.44 73 PRO A N 1
ATOM 586 C CA . PRO A 1 73 ? 1.443 -14.610 -3.682 1.00 68.44 73 PRO A CA 1
ATOM 587 C C . PRO A 1 73 ? 2.215 -13.376 -4.202 1.00 68.44 73 PRO A C 1
ATOM 589 O O . PRO A 1 73 ? 1.835 -12.761 -5.201 1.00 68.44 73 PRO A O 1
ATOM 592 N N . LEU A 1 74 ? 3.270 -12.979 -3.488 1.00 67.31 74 LEU A N 1
ATOM 593 C CA . LEU A 1 74 ? 4.132 -11.827 -3.716 1.00 67.31 74 LEU A CA 1
ATOM 594 C C . LEU A 1 74 ? 5.553 -12.243 -4.139 1.00 67.31 74 LEU A C 1
ATOM 596 O O . LEU A 1 74 ? 6.296 -11.396 -4.633 1.00 67.31 74 LEU A O 1
ATOM 600 N N . SER A 1 75 ? 5.936 -13.513 -3.957 1.00 63.41 75 SER A N 1
ATOM 601 C CA . SER A 1 75 ? 7.287 -14.003 -4.234 1.00 63.41 75 SER A CA 1
ATOM 602 C C . SER A 1 75 ? 7.595 -13.954 -5.741 1.00 63.41 75 SER A C 1
ATOM 604 O O . SER A 1 75 ? 6.805 -14.382 -6.583 1.00 63.41 75 SER A O 1
ATOM 606 N N . SER A 1 76 ? 8.743 -13.367 -6.103 1.00 65.44 76 SER A N 1
ATOM 607 C CA . SER A 1 76 ? 9.274 -13.326 -7.482 1.00 65.44 76 SER A CA 1
ATOM 608 C C . SER A 1 76 ? 8.364 -12.698 -8.550 1.00 65.44 76 SER A C 1
ATOM 610 O O . SER A 1 76 ? 8.513 -12.974 -9.742 1.00 65.44 76 SER A O 1
ATOM 612 N N . ASN A 1 77 ? 7.409 -11.857 -8.150 1.00 67.06 77 ASN A N 1
ATOM 613 C CA . ASN A 1 77 ? 6.423 -11.279 -9.064 1.00 67.06 77 ASN A CA 1
ATOM 614 C C . ASN A 1 77 ? 6.179 -9.784 -8.810 1.00 67.06 77 ASN A C 1
ATOM 616 O O . ASN A 1 77 ? 5.182 -9.225 -9.286 1.00 67.06 77 ASN A O 1
ATOM 620 N N . ARG A 1 78 ? 7.080 -9.108 -8.075 1.00 70.56 78 ARG A N 1
ATOM 621 C CA . ARG A 1 78 ? 6.922 -7.695 -7.706 1.00 70.56 78 ARG A CA 1
ATOM 622 C C . ARG A 1 78 ? 6.698 -6.823 -8.916 1.00 70.56 78 ARG A C 1
ATOM 624 O O . ARG A 1 78 ? 5.734 -6.067 -8.919 1.00 70.56 78 ARG A O 1
ATOM 631 N N . THR A 1 79 ? 7.547 -6.923 -9.935 1.00 68.62 79 THR A N 1
ATOM 632 C CA . THR A 1 79 ? 7.468 -6.044 -11.111 1.00 68.62 79 THR A CA 1
ATOM 633 C C . THR A 1 79 ? 6.092 -6.126 -11.760 1.00 68.62 79 THR A C 1
ATOM 635 O O . THR A 1 79 ? 5.447 -5.105 -11.951 1.00 68.62 79 THR A O 1
ATOM 638 N N . LYS A 1 80 ? 5.562 -7.334 -11.976 1.00 71.31 80 LYS A N 1
ATOM 639 C CA . LYS A 1 80 ? 4.234 -7.533 -12.570 1.00 71.31 80 LYS A CA 1
ATOM 640 C C . LYS A 1 80 ? 3.109 -7.014 -11.675 1.00 71.31 80 LYS A C 1
ATOM 642 O O 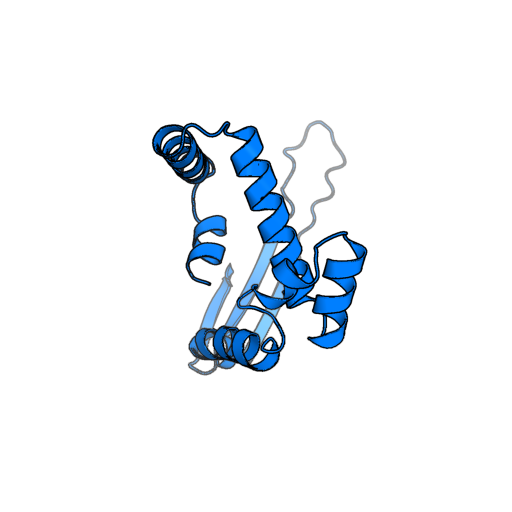. LYS A 1 80 ? 2.159 -6.419 -12.180 1.00 71.31 80 LYS A O 1
ATOM 647 N N . ILE A 1 81 ? 3.185 -7.236 -10.361 1.00 69.50 81 ILE A N 1
ATOM 648 C CA . ILE A 1 81 ? 2.155 -6.811 -9.400 1.00 69.50 81 ILE A CA 1
ATOM 649 C C . ILE A 1 81 ? 2.166 -5.288 -9.242 1.00 69.50 81 ILE A C 1
ATOM 651 O O . ILE A 1 81 ? 1.116 -4.651 -9.331 1.00 69.50 81 ILE A O 1
ATOM 655 N N . VAL A 1 82 ? 3.344 -4.696 -9.058 1.00 66.94 82 VAL A N 1
ATOM 656 C CA . VAL A 1 82 ? 3.544 -3.248 -8.972 1.00 66.94 82 VAL A CA 1
ATOM 657 C C . VAL A 1 82 ? 3.142 -2.591 -10.284 1.00 66.94 82 VAL A C 1
ATOM 659 O O . VAL A 1 82 ? 2.376 -1.635 -10.245 1.00 66.94 82 VAL A O 1
ATOM 662 N N . ASP A 1 83 ? 3.530 -3.135 -11.437 1.00 66.75 83 ASP A N 1
ATOM 663 C CA . ASP A 1 83 ? 3.097 -2.621 -12.736 1.00 66.75 83 ASP A CA 1
ATOM 664 C C . ASP A 1 83 ? 1.592 -2.760 -12.919 1.00 66.75 83 ASP A C 1
ATOM 666 O O . ASP A 1 83 ? 0.961 -1.828 -13.391 1.00 66.75 83 ASP A O 1
ATOM 670 N N . THR A 1 84 ? 0.961 -3.852 -12.492 1.00 66.56 84 THR A N 1
ATOM 671 C CA . THR A 1 84 ? -0.504 -3.988 -12.553 1.00 66.56 84 THR A CA 1
ATOM 672 C C . THR A 1 84 ? -1.197 -2.958 -11.654 1.00 66.56 84 THR A C 1
ATOM 674 O O . THR A 1 84 ? -2.182 -2.331 -12.050 1.00 66.56 84 THR A O 1
ATOM 677 N N . ILE A 1 85 ? -0.668 -2.713 -10.454 1.00 62.34 85 ILE A N 1
ATOM 678 C CA . ILE A 1 85 ? -1.181 -1.707 -9.513 1.00 62.34 85 ILE A CA 1
ATOM 679 C C . ILE A 1 85 ? -0.958 -0.286 -10.038 1.00 62.34 85 ILE A C 1
ATOM 681 O O . ILE A 1 85 ? -1.844 0.559 -9.926 1.00 62.34 85 ILE A O 1
ATOM 685 N N . LEU A 1 86 ? 0.206 -0.003 -10.614 1.00 58.94 86 LEU A N 1
ATOM 686 C CA . LEU A 1 86 ? 0.519 1.295 -11.191 1.00 58.94 86 LEU A CA 1
ATOM 687 C C . LEU A 1 86 ? -0.300 1.504 -12.459 1.00 58.94 86 LEU A C 1
ATOM 689 O O . LEU A 1 86 ? -0.951 2.530 -12.573 1.00 58.94 86 LEU A O 1
ATOM 693 N N . ASN A 1 87 ? -0.356 0.534 -13.368 1.00 57.22 87 ASN A N 1
ATOM 694 C CA . ASN A 1 87 ? -1.098 0.607 -14.628 1.00 57.22 87 ASN A CA 1
ATOM 695 C C . ASN A 1 87 ? -2.612 0.712 -14.408 1.00 57.22 87 ASN A C 1
ATOM 697 O O . ASN A 1 87 ? -3.263 1.487 -15.104 1.00 57.22 87 ASN A O 1
ATOM 701 N N . SER A 1 88 ? -3.168 0.039 -13.395 1.00 55.94 88 SER A N 1
ATOM 702 C CA . SER A 1 88 ? -4.573 0.234 -12.995 1.00 55.94 88 SER A CA 1
ATOM 703 C C . SER A 1 88 ? -4.849 1.627 -12.409 1.00 55.94 88 SER A C 1
ATOM 705 O O . SER A 1 88 ? -5.977 2.105 -12.489 1.00 55.94 88 SER A O 1
ATOM 707 N N . ARG A 1 89 ? -3.829 2.323 -11.880 1.00 51.59 89 ARG A N 1
ATOM 708 C CA . ARG A 1 89 ? -3.911 3.726 -11.417 1.00 51.59 89 ARG A CA 1
ATOM 709 C C . ARG A 1 89 ? -3.437 4.762 -12.448 1.00 51.59 89 ARG A C 1
ATOM 711 O O . ARG A 1 89 ? -3.728 5.951 -12.297 1.00 51.59 89 ARG A O 1
ATOM 718 N N . ARG A 1 90 ? -2.729 4.342 -13.505 1.00 48.34 90 ARG A N 1
ATOM 719 C CA . ARG A 1 90 ? -2.178 5.214 -14.559 1.00 48.34 90 ARG A CA 1
ATOM 720 C C . ARG A 1 90 ? -3.275 5.944 -15.327 1.00 48.34 90 ARG A C 1
ATOM 722 O O . ARG A 1 90 ? -3.003 7.019 -15.845 1.00 48.34 90 ARG A O 1
ATOM 729 N N . GLY A 1 91 ? -4.502 5.421 -15.377 1.00 53.34 91 GLY A N 1
ATOM 730 C CA . GLY A 1 91 ? -5.606 6.042 -16.120 1.00 53.34 91 GLY A CA 1
ATOM 731 C C . GLY A 1 91 ? -5.914 7.491 -15.713 1.00 53.34 91 GLY A C 1
ATOM 732 O O . GLY A 1 91 ? -6.271 8.301 -16.571 1.00 53.34 91 GLY A O 1
ATOM 733 N N . GLU A 1 92 ? -5.721 7.838 -14.436 1.00 53.78 92 GLU A N 1
ATOM 734 C CA . GLU A 1 92 ? -6.029 9.177 -13.911 1.00 53.78 92 GLU A CA 1
ATOM 735 C C . GLU A 1 92 ? -4.760 10.000 -13.640 1.00 53.78 92 GLU A C 1
ATOM 737 O O . GLU A 1 92 ? -4.658 11.135 -14.101 1.00 53.78 92 GLU A O 1
ATOM 742 N N . PHE A 1 93 ? -3.733 9.427 -12.999 1.00 54.97 93 PHE A N 1
ATOM 743 C CA . PHE A 1 93 ? -2.507 10.168 -12.665 1.00 54.97 93 PHE A CA 1
ATOM 744 C C . PHE A 1 93 ? -1.553 10.394 -13.850 1.00 54.97 93 PHE A C 1
ATOM 746 O O . PHE A 1 93 ? -0.846 11.397 -13.847 1.00 54.97 93 PHE A O 1
ATOM 753 N N . ASN A 1 94 ? -1.564 9.574 -14.914 1.00 56.16 94 ASN A N 1
ATOM 754 C CA . ASN A 1 94 ? -0.765 9.881 -16.123 1.00 56.16 94 ASN A CA 1
ATOM 755 C C . ASN A 1 94 ? -1.321 11.058 -16.932 1.00 56.16 94 ASN A C 1
ATOM 757 O O . ASN A 1 94 ? -0.677 11.545 -17.875 1.00 56.16 94 ASN A O 1
ATOM 761 N N . LYS A 1 95 ? -2.539 11.492 -16.597 1.00 64.44 95 LYS A N 1
ATOM 762 C CA . LYS A 1 95 ? -3.111 12.728 -17.107 1.00 64.44 95 LYS A CA 1
ATOM 763 C C . LYS A 1 95 ? -2.661 13.922 -16.274 1.00 64.44 95 LYS A C 1
ATOM 765 O O . LYS A 1 95 ? -2.876 15.024 -16.736 1.00 64.44 95 LYS A O 1
ATOM 770 N N . LEU A 1 96 ? -2.035 13.773 -15.109 1.00 62.66 96 LEU A N 1
ATOM 771 C CA . LEU A 1 96 ? -1.564 14.918 -14.331 1.00 62.66 96 LEU A CA 1
ATOM 772 C C . LEU A 1 96 ? -0.368 15.580 -15.043 1.00 62.66 96 LEU A C 1
ATOM 774 O O . LEU A 1 96 ? 0.636 14.935 -15.328 1.00 62.66 96 LEU A O 1
ATOM 778 N N . VAL A 1 97 ? -0.500 16.864 -15.367 1.00 80.19 97 VAL A N 1
ATOM 779 C CA . VAL A 1 97 ? 0.522 17.700 -16.023 1.00 80.19 97 VAL A CA 1
ATOM 780 C C . VAL A 1 97 ? 1.255 18.563 -15.007 1.00 80.19 97 VAL A C 1
ATOM 782 O O . VAL A 1 97 ? 2.439 18.836 -15.167 1.00 80.19 97 VAL A O 1
ATOM 785 N N . SER A 1 98 ? 0.557 19.011 -13.962 1.00 74.06 98 SER A N 1
ATOM 786 C CA . SER A 1 98 ? 1.145 19.851 -12.923 1.00 74.06 98 SER A CA 1
ATOM 787 C C . SER A 1 98 ? 0.584 19.484 -11.558 1.00 74.06 98 SER A C 1
ATOM 789 O O . SER A 1 98 ? -0.630 19.375 -11.386 1.00 74.06 98 SER A O 1
ATOM 791 N N . LEU A 1 99 ? 1.489 19.320 -10.596 1.00 76.31 99 LEU A N 1
ATOM 792 C CA . LEU A 1 99 ? 1.196 19.276 -9.172 1.00 76.31 99 LEU A CA 1
ATOM 793 C C . LEU A 1 99 ? 1.907 20.467 -8.533 1.00 76.31 99 LEU A C 1
ATOM 795 O O . LEU A 1 99 ? 3.135 20.540 -8.557 1.00 76.31 99 LEU A O 1
ATOM 799 N N . LYS A 1 100 ? 1.141 21.396 -7.966 1.00 79.31 100 LYS A N 1
ATOM 800 C CA . LYS A 1 100 ? 1.668 22.482 -7.137 1.00 79.31 100 LYS A CA 1
ATOM 801 C C . LYS A 1 100 ? 1.141 22.304 -5.729 1.00 79.31 100 LYS A C 1
ATOM 803 O O . LYS A 1 100 ? -0.023 21.963 -5.550 1.00 79.31 100 LYS A O 1
ATOM 808 N N . TRP A 1 101 ? 1.982 22.551 -4.742 1.00 73.94 101 TRP A N 1
ATOM 809 C CA . TRP A 1 101 ? 1.588 22.471 -3.346 1.00 73.94 101 TRP A CA 1
ATOM 810 C C . TRP A 1 101 ? 2.074 23.705 -2.596 1.00 73.94 101 TRP A C 1
ATOM 812 O O . TRP A 1 101 ? 3.092 24.302 -2.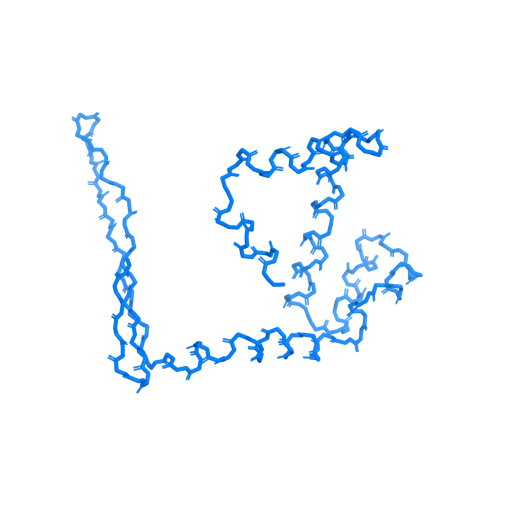951 1.00 73.94 101 TRP A O 1
ATOM 822 N N . ARG A 1 102 ? 1.317 24.100 -1.575 1.00 77.44 102 ARG A N 1
ATOM 823 C CA . ARG A 1 102 ? 1.657 25.182 -0.651 1.00 77.44 102 ARG A CA 1
ATOM 824 C C . ARG A 1 102 ? 1.335 24.723 0.762 1.00 77.44 102 ARG A C 1
ATOM 826 O O . ARG A 1 102 ? 0.253 24.200 1.002 1.00 77.44 102 ARG A O 1
ATOM 833 N N . ILE A 1 103 ? 2.275 24.919 1.677 1.00 70.31 103 ILE A N 1
ATOM 834 C CA . ILE A 1 103 ? 2.078 24.635 3.098 1.00 70.31 103 ILE A CA 1
ATOM 835 C C . ILE A 1 103 ? 1.976 25.972 3.817 1.00 70.31 103 ILE A C 1
ATOM 837 O O . ILE A 1 103 ? 2.901 26.780 3.750 1.00 70.31 103 ILE A O 1
ATOM 841 N N . ASP A 1 104 ? 0.861 26.185 4.503 1.00 73.00 104 ASP A N 1
ATOM 842 C CA . ASP A 1 104 ? 0.646 27.352 5.346 1.00 73.00 104 ASP A CA 1
ATOM 843 C C . ASP A 1 104 ? 0.880 26.963 6.808 1.00 73.00 104 ASP A C 1
ATOM 845 O O . ASP A 1 104 ? 0.160 26.147 7.392 1.00 73.00 104 ASP A O 1
ATOM 849 N N . ILE A 1 105 ? 1.921 27.551 7.401 1.00 70.62 105 ILE A N 1
ATOM 850 C CA . ILE A 1 105 ? 2.306 27.344 8.798 1.00 70.62 105 ILE A CA 1
ATOM 851 C C . ILE A 1 105 ? 2.033 28.640 9.558 1.00 70.62 105 ILE A C 1
ATOM 853 O O . ILE A 1 105 ? 2.615 29.678 9.254 1.00 70.62 105 ILE A O 1
ATOM 857 N N . SER A 1 106 ? 1.161 28.577 10.564 1.00 67.25 106 SER A N 1
ATOM 858 C CA . SER A 1 106 ? 0.938 29.687 11.493 1.00 67.25 106 SER A CA 1
ATOM 859 C C . SER A 1 106 ? 1.735 29.462 12.773 1.00 67.25 106 SER A C 1
ATOM 861 O O . SER A 1 106 ? 1.530 28.469 13.469 1.00 67.25 106 SER A O 1
ATOM 863 N N . LEU A 1 107 ? 2.633 30.391 13.101 1.00 60.81 107 LEU A N 1
ATOM 864 C CA . LEU A 1 107 ? 3.378 30.382 14.359 1.00 60.81 107 LEU A CA 1
ATOM 865 C C . LEU A 1 107 ? 2.617 31.228 15.389 1.00 60.81 107 LEU A C 1
ATOM 867 O O . LEU A 1 107 ? 2.745 32.450 15.428 1.00 60.81 107 LEU A O 1
ATOM 871 N N . SER A 1 108 ? 1.771 30.588 16.198 1.00 60.62 108 SER A N 1
ATOM 872 C CA . SER A 1 108 ? 1.071 31.252 17.303 1.00 60.62 108 SER A CA 1
ATOM 873 C C . SER A 1 108 ? 1.941 31.240 18.566 1.00 60.62 108 SER A C 1
ATOM 875 O O . SER A 1 108 ? 2.112 30.186 19.175 1.00 60.62 108 SER A O 1
ATOM 877 N N . ASN A 1 109 ? 2.444 32.406 18.982 1.00 55.34 109 ASN A N 1
ATOM 878 C CA . ASN A 1 109 ? 3.264 32.569 20.195 1.00 55.34 109 ASN A CA 1
ATOM 879 C C . ASN A 1 109 ? 2.469 32.986 21.447 1.00 55.34 109 ASN A C 1
ATOM 881 O O . ASN A 1 109 ? 3.065 33.413 22.432 1.00 55.34 109 ASN A O 1
ATOM 885 N N . SER A 1 110 ? 1.136 32.883 21.451 1.00 57.19 110 SER A N 1
ATOM 886 C CA . SER A 1 110 ? 0.343 33.194 22.644 1.00 57.19 110 SER A CA 1
ATOM 887 C C . SER A 1 110 ? -0.628 32.071 22.995 1.00 57.19 110 SER A C 1
ATOM 889 O O . SER A 1 110 ? -1.326 31.526 22.144 1.00 57.19 110 SER A O 1
ATOM 891 N N . ILE A 1 111 ? -0.678 31.750 24.289 1.00 57.16 111 ILE A N 1
ATOM 892 C CA . ILE A 1 111 ? -1.547 30.733 24.906 1.00 57.16 111 ILE A CA 1
ATOM 893 C C . ILE A 1 111 ? -3.044 31.101 24.758 1.00 57.16 111 ILE A C 1
ATOM 895 O O . ILE A 1 111 ? -3.919 30.269 24.975 1.00 57.16 111 ILE A O 1
ATOM 899 N N . LEU A 1 112 ? -3.345 32.339 24.347 1.00 57.38 112 LEU A N 1
ATOM 900 C CA . LEU A 1 112 ? -4.687 32.928 24.316 1.00 57.38 112 LEU A CA 1
ATOM 901 C C . LEU A 1 112 ? -5.286 33.095 22.907 1.00 57.38 112 LEU A C 1
ATOM 903 O O . LEU A 1 112 ? -6.430 33.531 22.798 1.00 57.38 112 LEU A O 1
ATOM 907 N N . LEU A 1 113 ? -4.569 32.754 21.828 1.00 59.03 113 LEU A N 1
ATOM 908 C CA . LEU A 1 113 ? -5.107 32.838 20.463 1.00 59.03 113 LEU A CA 1
ATOM 909 C C . LEU A 1 113 ? -5.347 31.453 19.856 1.00 59.03 113 LEU A C 1
ATOM 911 O O . LEU A 1 113 ? -4.518 30.549 19.941 1.00 59.03 113 LEU A O 1
ATOM 915 N N . LYS A 1 114 ? -6.520 31.307 19.229 1.00 57.09 114 LYS A N 1
ATOM 916 C CA . LYS A 1 114 ? -7.007 30.089 18.570 1.00 57.09 114 LYS A CA 1
ATOM 917 C C . LYS A 1 114 ? -5.938 29.567 17.598 1.00 57.09 114 LYS A C 1
ATOM 919 O O . LYS A 1 114 ? -5.641 30.221 16.601 1.00 57.09 114 LYS A O 1
ATOM 924 N N . LYS A 1 115 ? -5.352 28.404 17.905 1.00 58.53 115 LYS A N 1
ATOM 925 C CA . LYS A 1 115 ? -4.312 27.755 17.092 1.00 58.53 115 LYS A CA 1
ATOM 926 C C . LYS A 1 115 ? -4.846 27.527 15.676 1.00 58.53 115 LYS A C 1
ATOM 928 O O . LYS A 1 115 ? -5.773 26.740 15.490 1.00 58.53 115 LYS A O 1
ATOM 933 N N . ILE A 1 116 ? -4.283 28.225 14.692 1.00 59.88 116 ILE A N 1
ATOM 934 C CA . ILE A 1 116 ? -4.610 27.996 13.283 1.00 59.88 116 ILE A CA 1
ATOM 935 C C . ILE A 1 116 ? -3.889 26.704 12.865 1.00 59.88 116 ILE A C 1
ATOM 937 O O . ILE A 1 116 ? -2.669 26.620 13.035 1.00 59.88 116 ILE A O 1
ATOM 941 N N . PRO A 1 117 ? -4.609 25.672 12.393 1.00 61.31 117 PRO A N 1
ATOM 942 C CA . PRO A 1 117 ? -3.991 24.414 12.002 1.00 61.31 117 PRO A CA 1
ATOM 943 C C . PRO A 1 117 ? -3.092 24.614 10.780 1.00 61.31 117 PRO A C 1
ATOM 945 O O . PRO A 1 117 ? -3.397 25.414 9.897 1.00 61.31 117 PRO A O 1
ATOM 948 N N . THR A 1 118 ? -1.990 23.865 10.724 1.00 69.88 118 THR A N 1
ATOM 949 C CA . THR A 1 118 ? -1.162 23.774 9.519 1.00 69.88 118 THR A CA 1
ATOM 950 C C . THR A 1 118 ? -2.024 23.278 8.363 1.00 69.88 118 THR A C 1
ATOM 952 O O . THR A 1 1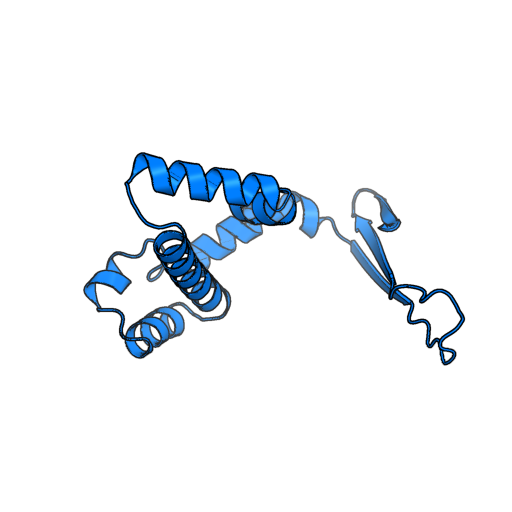18 ? -2.612 22.199 8.447 1.00 69.88 118 THR A O 1
ATOM 955 N N . GLY A 1 119 ? -2.112 24.083 7.308 1.00 71.12 119 GLY A N 1
ATOM 956 C CA . GLY A 1 119 ? -2.873 23.768 6.105 1.00 71.12 119 GLY A CA 1
ATOM 957 C C . GLY A 1 119 ? -1.942 23.354 4.974 1.00 71.12 119 GLY A C 1
ATOM 958 O O . GLY A 1 119 ? -0.850 23.904 4.829 1.00 71.12 119 GLY A O 1
ATOM 959 N N . VAL A 1 120 ? -2.376 22.399 4.157 1.00 65.06 120 VAL A N 1
ATOM 960 C CA . VAL A 1 120 ? -1.731 22.086 2.879 1.00 65.06 120 VAL A CA 1
ATOM 961 C C . VAL A 1 120 ? -2.753 22.338 1.789 1.00 65.06 120 VAL A C 1
ATOM 963 O O . VAL A 1 120 ? -3.846 21.790 1.854 1.00 65.06 120 VAL A O 1
ATOM 966 N N . ILE A 1 121 ? -2.379 23.152 0.808 1.00 75.50 121 ILE A N 1
ATOM 967 C CA . ILE A 1 121 ? -3.154 23.371 -0.409 1.00 75.50 121 ILE A CA 1
ATOM 968 C C . ILE A 1 121 ? -2.482 22.583 -1.528 1.00 75.50 121 ILE A C 1
ATOM 970 O O . ILE A 1 121 ? -1.289 22.762 -1.796 1.00 75.50 121 ILE A O 1
ATOM 974 N N . LEU A 1 122 ? -3.247 21.727 -2.193 1.00 72.50 122 LEU A N 1
ATOM 975 C CA . LEU A 1 122 ? -2.834 20.910 -3.325 1.00 72.50 122 LEU A CA 1
ATOM 976 C C . LEU A 1 122 ? -3.560 21.378 -4.584 1.00 72.50 122 LEU A C 1
ATOM 978 O O . LEU A 1 122 ? -4.779 21.301 -4.677 1.00 72.50 122 LEU A O 1
ATOM 982 N N . CYS A 1 123 ? -2.804 21.801 -5.589 1.00 76.38 123 CYS A N 1
ATOM 983 C CA . CYS A 1 123 ? -3.316 22.174 -6.901 1.00 76.38 123 CYS A CA 1
ATOM 984 C C . CYS A 1 123 ? -2.901 21.125 -7.936 1.00 76.38 123 CYS A C 1
ATOM 986 O O . CYS A 1 123 ? -1.715 20.955 -8.234 1.00 76.38 123 CYS A O 1
ATOM 988 N N . LEU A 1 124 ? -3.889 20.457 -8.516 1.00 79.44 124 LEU A N 1
ATOM 989 C CA . LEU A 1 124 ? -3.741 19.423 -9.533 1.00 79.44 124 LEU A CA 1
ATOM 990 C C . LEU A 1 124 ? -4.206 19.971 -10.882 1.00 79.44 124 LEU A C 1
ATOM 992 O O . LEU A 1 124 ? -5.310 20.505 -10.981 1.00 79.44 124 LEU A O 1
ATOM 996 N N . GLN A 1 125 ? -3.406 19.806 -11.932 1.00 81.44 125 GLN A N 1
ATOM 997 C CA . GLN A 1 125 ? -3.795 20.118 -13.307 1.00 81.44 125 GLN A CA 1
ATOM 998 C C . GLN A 1 125 ? -3.621 18.895 -14.196 1.00 81.44 125 GLN A C 1
ATOM 1000 O O . GLN A 1 125 ? -2.527 18.336 -14.261 1.00 81.44 125 GLN A O 1
ATOM 1005 N N . PHE A 1 126 ? -4.668 18.530 -14.930 1.00 81.19 126 PHE A N 1
ATOM 1006 C CA . PHE A 1 126 ? -4.692 17.370 -15.814 1.00 81.19 126 PHE A CA 1
ATOM 1007 C C . PHE A 1 126 ? -4.603 17.758 -17.306 1.00 81.19 126 PHE A C 1
ATOM 1009 O O . PHE A 1 126 ? -4.848 18.902 -17.689 1.00 81.19 126 PHE A O 1
ATOM 1016 N N . LYS A 1 127 ? -4.233 16.797 -18.163 1.00 79.50 127 LYS A N 1
ATOM 1017 C CA . LYS A 1 127 ? -4.013 16.924 -19.618 1.00 79.50 127 LYS A CA 1
ATOM 1018 C C . LYS A 1 127 ? -5.291 17.274 -20.366 1.00 79.50 127 LYS A C 1
ATOM 1020 O O . LYS A 1 127 ? -5.226 17.896 -21.415 1.00 79.50 127 LYS A O 1
ATOM 1025 N N . ASP A 1 128 ? -6.433 16.884 -19.814 1.00 80.31 128 ASP A N 1
ATOM 1026 C CA . ASP A 1 128 ? -7.765 17.226 -20.318 1.00 80.31 128 ASP A CA 1
ATOM 1027 C C . ASP A 1 128 ? -8.221 18.639 -19.905 1.00 80.31 128 ASP A C 1
ATOM 1029 O O . ASP A 1 128 ? -9.354 19.026 -20.174 1.00 80.31 128 ASP A O 1
ATOM 1033 N N . GLY A 1 129 ? -7.352 19.416 -19.249 1.00 78.25 129 GLY A N 1
ATOM 1034 C CA . GLY A 1 129 ? -7.626 20.787 -18.828 1.00 78.25 129 GLY A CA 1
ATOM 1035 C C . GLY A 1 129 ? -8.286 20.910 -17.454 1.00 78.25 129 GLY A C 1
ATOM 1036 O O . GLY A 1 129 ? -8.379 22.029 -16.944 1.00 78.25 129 GLY A O 1
ATOM 1037 N N . ARG A 1 130 ? -8.691 19.802 -16.811 1.00 80.88 130 ARG A N 1
ATOM 1038 C CA . ARG A 1 130 ? -9.295 19.839 -15.470 1.00 80.88 130 ARG A CA 1
ATOM 1039 C C . ARG A 1 130 ? -8.295 20.334 -14.427 1.00 80.88 130 ARG A C 1
ATOM 1041 O O . ARG A 1 130 ? -7.123 19.947 -14.433 1.00 80.88 130 ARG A O 1
ATOM 1048 N N . ARG A 1 131 ? -8.772 21.182 -13.512 1.00 83.69 131 ARG A N 1
ATOM 1049 C CA . ARG A 1 131 ? -7.997 21.719 -12.388 1.00 83.69 131 ARG A CA 1
ATOM 1050 C C . ARG A 1 131 ? -8.746 21.497 -11.082 1.00 83.69 131 ARG A C 1
ATOM 1052 O O . ARG A 1 131 ? -9.936 21.788 -11.014 1.00 83.69 131 ARG A O 1
ATOM 1059 N N . TYR A 1 132 ? -8.038 21.022 -10.066 1.00 75.19 132 TYR A N 1
ATOM 1060 C CA . TYR A 1 132 ? -8.574 20.812 -8.724 1.00 75.19 132 TYR A CA 1
ATOM 1061 C C . TYR A 1 132 ? -7.668 21.494 -7.707 1.00 75.19 132 TYR A C 1
ATOM 1063 O O . TYR A 1 132 ? -6.449 21.349 -7.790 1.00 75.19 132 TYR A O 1
ATOM 1071 N N . THR A 1 133 ? -8.269 22.203 -6.758 1.00 79.94 133 THR A N 1
ATOM 1072 C CA . THR A 1 133 ? -7.585 22.747 -5.583 1.00 79.94 133 THR A CA 1
ATOM 1073 C C . THR A 1 133 ? -8.220 22.114 -4.354 1.00 79.94 133 THR A C 1
ATOM 1075 O O . THR A 1 133 ? -9.437 22.218 -4.192 1.00 79.94 133 THR A O 1
ATOM 1078 N N . VAL A 1 134 ? -7.413 21.429 -3.548 1.00 70.94 134 VAL A N 1
ATOM 1079 C CA . VAL A 1 134 ? -7.806 20.752 -2.301 1.00 70.94 134 VAL A CA 1
ATOM 1080 C C . VAL A 1 134 ? -7.060 21.378 -1.141 1.00 70.94 134 VAL A C 1
ATOM 1082 O O . VAL A 1 134 ? -5.844 21.612 -1.316 1.00 70.94 134 VAL A O 1
#

Secondary structure (DSSP, 8-state):
-HHHHHHHHS-HHHHHHHHHHHHHHHT--HHHHHHHHHHHHHHHHHHHHS-HHHHHHHHHHTT--HHHHHHSTTTT-HHHHHHHHHHHHHHHHTTEEEEEEEEE------TTS--PPPEEEEEEEETTS-EEE-

Radius of gyration: 20.92 Å; chains: 1; bounding box: 33×56×45 Å

Organism: Asbolus verrucosus (NCBI:txid1661398)

pLDDT: mean 72.24, std 13.94, range [27.03, 91.25]